Protein AF-A0A2N5KCG6-F1 (afdb_monomer_lite)

Structure (mmCIF, N/CA/C/O backbone):
data_AF-A0A2N5KCG6-F1
#
_entry.id   AF-A0A2N5KCG6-F1
#
loop_
_atom_site.group_PDB
_atom_site.id
_atom_site.type_symbol
_atom_site.label_atom_id
_atom_site.label_alt_id
_atom_site.label_comp_id
_atom_site.label_asym_id
_atom_site.label_entity_id
_atom_site.label_seq_id
_atom_site.pdbx_PDB_ins_code
_atom_site.Cartn_x
_atom_site.Cartn_y
_atom_site.Cartn_z
_atom_site.occupancy
_atom_site.B_iso_or_equiv
_atom_site.auth_seq_id
_atom_site.auth_comp_id
_atom_site.auth_asym_id
_atom_site.auth_atom_id
_atom_site.pdbx_PDB_model_num
ATOM 1 N N . GLY A 1 1 ? -54.705 37.815 44.852 1.00 36.91 1 GLY A N 1
ATOM 2 C CA . GLY A 1 1 ? -53.507 38.427 44.259 1.00 36.91 1 GLY A CA 1
ATOM 3 C C . GLY A 1 1 ? -53.757 38.646 42.786 1.00 36.91 1 GLY A C 1
ATOM 4 O O . GLY A 1 1 ? -54.287 37.737 42.171 1.00 36.91 1 GLY A O 1
ATOM 5 N N . ALA A 1 2 ? -53.381 39.836 42.308 1.00 39.66 2 ALA A N 1
ATOM 6 C CA . ALA A 1 2 ? -53.229 40.290 40.920 1.00 39.66 2 ALA A CA 1
ATOM 7 C C . ALA A 1 2 ? -54.449 40.262 39.974 1.00 39.66 2 ALA A C 1
ATOM 9 O O . ALA A 1 2 ? -55.126 39.259 39.785 1.00 39.66 2 ALA A O 1
ATOM 10 N N . THR A 1 3 ? -54.669 41.412 39.342 1.00 39.69 3 THR A N 1
ATOM 11 C CA . THR A 1 3 ? -55.687 41.708 38.333 1.00 39.69 3 THR A CA 1
ATOM 12 C C . THR A 1 3 ? -55.020 42.120 37.013 1.00 39.69 3 THR A C 1
ATOM 14 O O . THR A 1 3 ? -53.999 42.804 37.052 1.00 39.69 3 THR A O 1
ATOM 17 N N . THR A 1 4 ? -55.712 41.849 35.892 1.00 43.91 4 THR A N 1
ATOM 18 C CA . THR A 1 4 ? -55.647 42.524 34.561 1.00 43.91 4 THR A CA 1
ATOM 19 C C . THR A 1 4 ? -54.440 42.192 33.650 1.00 43.91 4 THR A C 1
ATOM 21 O O . THR A 1 4 ? -53.375 41.895 34.167 1.00 43.91 4 THR A O 1
ATOM 24 N N . ASN A 1 5 ? -54.472 42.233 32.306 1.00 40.25 5 ASN A N 1
ATOM 25 C CA . ASN A 1 5 ? -55.486 42.538 31.276 1.00 40.25 5 ASN A CA 1
ATOM 26 C C . ASN A 1 5 ? -54.921 42.203 29.868 1.00 40.25 5 ASN A C 1
ATOM 28 O O . ASN A 1 5 ? -53.707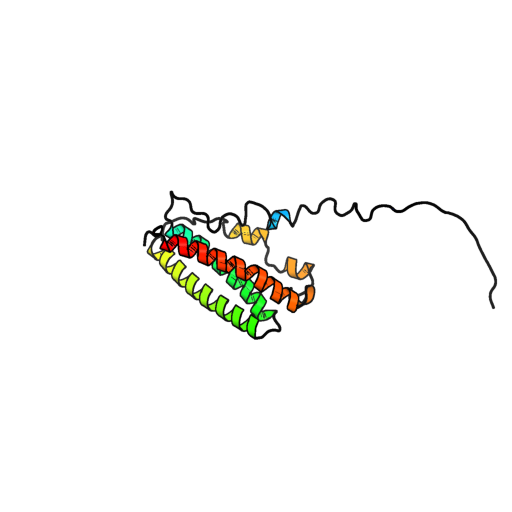 42.243 29.700 1.00 40.25 5 ASN A O 1
ATOM 32 N N . GLY A 1 6 ? -55.809 42.075 28.866 1.00 33.56 6 GLY A N 1
ATOM 33 C CA . GLY A 1 6 ? -55.552 42.332 27.426 1.00 33.56 6 GLY A CA 1
ATOM 34 C C . GLY A 1 6 ? -55.035 41.124 26.634 1.00 33.56 6 GLY A C 1
ATOM 35 O O . GLY A 1 6 ? -54.001 40.577 26.980 1.00 33.56 6 GLY A O 1
ATOM 36 N N . GLY A 1 7 ? -55.702 40.593 25.604 1.00 31.16 7 GLY A N 1
ATOM 37 C CA . GLY A 1 7 ? -56.411 41.237 24.485 1.00 31.16 7 GLY A CA 1
ATOM 38 C C . GLY A 1 7 ? -55.578 40.943 23.223 1.00 31.16 7 GLY A C 1
ATOM 39 O O . GLY A 1 7 ? -54.503 41.504 23.087 1.00 31.16 7 GLY A O 1
ATOM 40 N N . ASP A 1 8 ? -55.822 39.842 22.516 1.00 38.44 8 ASP A N 1
ATOM 41 C CA . ASP A 1 8 ? -56.775 39.640 21.407 1.00 38.44 8 ASP A CA 1
ATOM 42 C C . ASP A 1 8 ? -56.126 39.816 20.016 1.00 38.44 8 ASP A C 1
ATOM 44 O O . ASP A 1 8 ? -55.293 40.689 19.793 1.00 38.44 8 ASP A O 1
ATOM 48 N N . MET A 1 9 ? -56.613 38.971 19.107 1.00 34.75 9 MET A N 1
ATOM 49 C CA . MET A 1 9 ? -56.526 38.962 17.647 1.00 34.75 9 MET A CA 1
ATOM 50 C C . MET A 1 9 ? -55.263 38.451 16.955 1.00 34.75 9 MET A C 1
ATOM 52 O O . MET A 1 9 ? -54.169 38.989 17.072 1.00 34.75 9 MET A O 1
ATOM 56 N N . GLY A 1 10 ? -55.513 37.514 16.035 1.00 30.67 10 GLY A N 1
ATOM 57 C CA . GLY A 1 10 ? -54.857 37.581 14.732 1.00 30.67 10 GLY A CA 1
ATOM 58 C C . GLY A 1 10 ? -54.433 36.249 14.148 1.00 30.67 10 GLY A C 1
ATOM 59 O O . GLY A 1 10 ? -53.250 36.008 13.962 1.00 30.67 10 GLY A O 1
ATOM 60 N N . SER A 1 11 ? -55.408 35.404 13.822 1.00 42.75 11 SER A N 1
ATOM 61 C CA . SER A 1 11 ? -55.250 34.308 12.865 1.00 42.75 11 SER A CA 1
ATOM 62 C C . SER A 1 11 ? -54.542 34.801 11.597 1.00 42.75 11 SER A C 1
ATOM 64 O O . SER A 1 11 ? -55.025 35.761 11.006 1.00 42.75 11 SER A O 1
ATOM 66 N N . MET A 1 12 ? -53.448 34.158 11.173 1.00 34.97 12 MET A N 1
ATOM 67 C CA . MET A 1 12 ? -52.976 34.172 9.782 1.00 34.97 12 MET A CA 1
ATOM 68 C C . MET A 1 12 ? -51.832 33.170 9.577 1.00 34.97 12 MET A C 1
ATOM 70 O O . MET A 1 12 ? -50.759 33.340 10.136 1.00 34.97 12 MET A O 1
ATOM 74 N N . MET A 1 13 ? -52.099 32.191 8.702 1.00 38.97 13 MET A N 1
ATOM 75 C CA . MET A 1 13 ? -51.146 31.507 7.811 1.00 38.97 13 MET A CA 1
ATOM 76 C C . MET A 1 13 ? -50.047 30.683 8.507 1.00 38.97 13 MET A C 1
ATOM 78 O O . MET A 1 13 ? -49.189 31.195 9.201 1.00 38.97 13 MET A O 1
ATOM 82 N N . GLY A 1 14 ? -49.984 29.368 8.369 1.00 33.16 14 GLY A N 1
ATOM 83 C CA . GLY A 1 14 ? -50.208 28.579 7.167 1.00 33.16 14 GLY A CA 1
ATOM 84 C C . GLY A 1 14 ? -49.023 27.621 7.097 1.00 33.16 14 GLY A C 1
ATOM 85 O O . GLY A 1 14 ? -47.879 28.060 7.179 1.00 33.16 14 GLY A O 1
ATOM 86 N N . GLY A 1 15 ? -49.300 26.318 7.033 1.00 42.56 15 GLY A N 1
ATOM 87 C CA . GLY A 1 15 ? -48.271 25.314 6.796 1.00 42.56 15 GLY A CA 1
ATOM 88 C C . GLY A 1 15 ? -47.506 25.674 5.527 1.00 42.56 15 GLY A C 1
ATOM 89 O O . GLY A 1 15 ? -48.110 25.849 4.472 1.00 42.56 15 GLY A O 1
ATOM 90 N N . GLY A 1 16 ? -46.196 25.835 5.662 1.00 30.56 16 GLY A N 1
ATOM 91 C CA . GLY A 1 16 ? -45.307 26.222 4.582 1.00 30.56 16 GLY A CA 1
ATOM 92 C C . GLY A 1 16 ? -43.940 25.608 4.821 1.00 30.56 16 GLY A C 1
ATOM 93 O O . GLY A 1 16 ? -43.154 26.114 5.612 1.00 30.56 16 GLY A O 1
ATOM 94 N N . ASP A 1 17 ? -43.727 24.474 4.166 1.00 42.34 17 ASP A N 1
ATOM 95 C CA . ASP A 1 17 ? -42.456 24.021 3.610 1.00 42.34 17 ASP A CA 1
ATOM 96 C C . ASP A 1 17 ? -41.174 24.250 4.421 1.00 42.34 17 ASP A C 1
ATOM 98 O O . ASP A 1 17 ? -40.309 25.047 4.063 1.00 42.34 17 ASP A O 1
ATOM 102 N N . MET A 1 18 ? -40.935 23.350 5.376 1.00 38.75 18 MET A N 1
ATOM 103 C CA . MET A 1 18 ? -39.566 22.917 5.690 1.00 38.75 18 MET A CA 1
ATOM 104 C C . MET A 1 18 ? -39.039 21.891 4.657 1.00 38.75 18 MET A C 1
ATOM 106 O O . MET A 1 18 ? -38.066 21.193 4.912 1.00 38.75 18 MET A O 1
ATOM 110 N N . GLY A 1 19 ? -39.692 21.788 3.488 1.00 35.91 19 GLY A N 1
ATOM 111 C CA . GLY A 1 19 ? -39.263 21.007 2.323 1.00 35.91 19 GLY A CA 1
ATOM 112 C C . GLY A 1 19 ? -38.417 21.795 1.312 1.00 35.91 19 GLY A C 1
ATOM 113 O O . GLY A 1 19 ? -37.803 21.193 0.438 1.00 35.91 19 GLY A O 1
ATOM 114 N N . SER A 1 20 ? -38.321 23.125 1.444 1.00 36.06 20 SER A N 1
ATOM 115 C CA . SER A 1 20 ? -37.683 23.991 0.432 1.00 36.06 20 SER A CA 1
ATOM 116 C C . SER A 1 20 ? -36.247 24.438 0.748 1.00 36.06 20 SER A C 1
ATOM 118 O O . SER A 1 20 ? -35.658 25.172 -0.039 1.00 36.06 20 SER A O 1
ATOM 120 N N . MET A 1 21 ? -35.634 23.979 1.848 1.00 35.94 21 MET A N 1
ATOM 121 C CA . MET A 1 21 ? -34.203 24.225 2.134 1.00 35.94 21 MET A CA 1
ATOM 122 C C . MET A 1 21 ? -33.276 23.047 1.788 1.00 35.94 21 MET A C 1
ATOM 124 O O . MET A 1 21 ? -32.063 23.173 1.916 1.00 35.94 21 MET A O 1
ATOM 128 N N . MET A 1 22 ? -33.806 21.938 1.255 1.00 41.47 22 MET A N 1
ATOM 129 C CA . MET A 1 22 ? -33.007 20.873 0.617 1.00 41.47 22 MET A CA 1
ATOM 130 C C . MET A 1 22 ? -32.769 21.122 -0.885 1.00 41.47 22 MET A C 1
ATOM 132 O O . MET A 1 22 ? -32.461 20.210 -1.645 1.00 41.47 22 MET A O 1
ATOM 136 N N . GLY A 1 23 ? -32.900 22.369 -1.332 1.00 38.59 23 GLY A N 1
ATOM 137 C CA . GLY A 1 23 ? -32.741 22.767 -2.726 1.00 38.59 23 GLY A CA 1
ATOM 138 C C . GLY A 1 23 ? -31.371 23.348 -3.061 1.00 38.59 23 GLY A C 1
ATOM 139 O O . GLY A 1 23 ? -31.350 24.384 -3.704 1.00 38.59 23 GLY A O 1
ATOM 140 N N . ASN A 1 24 ? -30.260 22.753 -2.602 1.00 42.16 24 ASN A N 1
ATOM 141 C CA . ASN A 1 24 ? -28.960 22.788 -3.306 1.00 42.16 24 ASN A CA 1
ATOM 142 C C . ASN A 1 24 ? -27.904 21.870 -2.643 1.00 42.16 24 ASN A C 1
ATOM 144 O O . ASN A 1 24 ? -26.766 22.271 -2.406 1.00 42.16 24 ASN A O 1
ATOM 148 N N . GLY A 1 25 ? -28.261 20.625 -2.313 1.00 36.22 25 GLY A N 1
ATOM 149 C CA . GLY A 1 25 ? -27.332 19.634 -1.741 1.00 36.22 25 GLY A CA 1
ATOM 150 C C . GLY A 1 25 ? -26.300 19.064 -2.729 1.00 36.22 25 GLY A C 1
ATOM 151 O O . GLY A 1 25 ? -25.768 17.985 -2.495 1.00 36.22 25 GLY A O 1
ATOM 152 N N . GLY A 1 26 ? -26.033 19.744 -3.849 1.00 33.88 26 GLY A N 1
ATOM 153 C CA . GLY A 1 26 ? -25.204 19.229 -4.944 1.00 33.88 26 GLY A CA 1
ATOM 154 C C . GLY A 1 26 ? -23.696 19.453 -4.797 1.00 33.88 26 GLY A C 1
ATOM 155 O O . GLY A 1 26 ? -22.950 18.998 -5.656 1.00 33.88 26 GLY A O 1
ATOM 156 N N . GLY A 1 27 ? -23.229 20.153 -3.756 1.00 34.47 27 GLY A N 1
ATOM 157 C CA . GLY A 1 27 ? -21.823 20.574 -3.653 1.00 34.47 27 GLY A CA 1
ATOM 158 C C . GLY A 1 27 ? -20.862 19.527 -3.084 1.00 34.47 27 GLY A C 1
ATOM 159 O O . GLY A 1 27 ? -19.760 19.377 -3.596 1.00 34.47 27 GLY A O 1
ATOM 160 N N . MET A 1 28 ? -21.275 18.779 -2.055 1.00 39.06 28 MET A N 1
ATOM 161 C CA . MET A 1 28 ? -20.378 17.847 -1.347 1.00 39.06 28 MET A CA 1
ATOM 162 C C . MET A 1 28 ? -20.570 16.390 -1.802 1.00 39.06 28 MET A C 1
ATOM 164 O O . MET A 1 28 ? -19.599 15.666 -2.005 1.00 39.06 28 MET A O 1
ATOM 168 N N . GLY A 1 29 ? -21.820 15.973 -2.050 1.00 30.92 29 GLY A N 1
ATOM 169 C CA . GLY A 1 29 ? -22.139 14.628 -2.550 1.00 30.92 29 GLY A CA 1
ATOM 170 C C . GLY A 1 29 ? -21.636 14.369 -3.975 1.00 30.92 29 GLY A C 1
ATOM 171 O O . GLY A 1 29 ? -21.261 13.248 -4.296 1.00 30.92 29 GLY A O 1
ATOM 172 N N . SER A 1 30 ? -21.537 15.413 -4.805 1.00 33.12 30 SER A N 1
ATOM 173 C CA . SER A 1 30 ? -21.025 15.314 -6.181 1.00 33.12 30 SER A CA 1
ATOM 174 C C . SER A 1 30 ? -19.494 15.343 -6.274 1.00 33.12 30 SER A C 1
ATOM 176 O O . SER A 1 30 ? -18.958 15.018 -7.327 1.00 33.12 30 SER A O 1
ATOM 178 N N . MET A 1 31 ? -18.776 15.722 -5.205 1.00 37.56 31 MET A N 1
ATOM 179 C CA . MET A 1 31 ? -17.305 15.661 -5.168 1.00 37.56 31 MET A CA 1
ATOM 180 C C . MET A 1 31 ? -16.792 14.299 -4.688 1.00 37.56 31 MET A C 1
ATOM 182 O O . MET A 1 31 ? -15.794 13.820 -5.213 1.00 37.56 31 MET A O 1
ATOM 186 N N . MET A 1 32 ? -17.494 13.639 -3.759 1.00 40.38 32 MET A N 1
ATOM 187 C CA . MET A 1 32 ? -17.196 12.245 -3.387 1.00 40.38 32 MET A CA 1
ATOM 188 C C . MET A 1 32 ? -17.891 11.203 -4.281 1.00 40.38 32 MET A C 1
ATOM 190 O O . MET A 1 32 ? -17.450 10.061 -4.332 1.00 40.38 32 MET A O 1
ATOM 194 N N . GLY A 1 33 ? -18.951 11.585 -5.001 1.00 31.19 33 GLY A N 1
ATOM 195 C CA . GLY A 1 33 ? -19.685 10.732 -5.947 1.00 31.19 33 GLY A CA 1
ATOM 196 C C . GLY A 1 33 ? -19.512 11.115 -7.420 1.00 31.19 33 GLY A C 1
ATOM 197 O O . GLY A 1 33 ? -20.280 10.653 -8.259 1.00 31.19 33 GLY A O 1
ATOM 198 N N . GLY A 1 34 ? -18.555 11.988 -7.743 1.00 30.28 34 GLY A N 1
ATOM 199 C CA . GLY A 1 34 ? -18.282 12.398 -9.118 1.00 30.28 34 GLY A CA 1
ATOM 200 C C . GLY A 1 34 ? -17.574 11.292 -9.897 1.00 30.28 34 GLY A C 1
ATOM 201 O O . GLY A 1 34 ? -16.549 10.777 -9.447 1.00 30.28 34 GLY A O 1
ATOM 202 N N . GLU A 1 35 ? -18.108 10.973 -11.076 1.00 37.34 35 GLU A N 1
ATOM 203 C CA . GLU A 1 35 ? -17.578 10.079 -12.121 1.00 37.34 35 GLU A CA 1
ATOM 204 C C . GLU A 1 35 ? -16.192 10.516 -12.669 1.00 37.34 35 GLU A C 1
ATOM 206 O O . GLU A 1 35 ? -15.990 10.672 -13.868 1.00 37.34 35 GLU A O 1
ATOM 211 N N . GLY A 1 36 ? -15.215 10.788 -11.804 1.00 36.47 36 GLY A N 1
ATOM 212 C CA . GLY A 1 36 ? -13.893 11.254 -12.230 1.00 36.47 36 GLY A CA 1
ATOM 213 C C . GLY A 1 36 ? -12.759 11.062 -11.226 1.00 36.47 36 GLY A C 1
ATOM 214 O O . GLY A 1 36 ? -11.612 10.982 -11.647 1.00 36.47 36 GLY A O 1
ATOM 215 N N . GLY A 1 37 ? -13.043 10.946 -9.922 1.00 38.53 37 GLY A N 1
ATOM 216 C CA . GLY A 1 37 ? -12.004 10.750 -8.895 1.00 38.53 37 GLY A CA 1
ATOM 217 C C . GLY A 1 37 ? -11.778 9.286 -8.508 1.00 38.53 37 GLY A C 1
ATOM 218 O O . GLY A 1 37 ? -10.648 8.819 -8.459 1.00 38.53 37 GLY A O 1
ATOM 219 N N . GLY A 1 38 ? -12.863 8.537 -8.283 1.00 38.56 38 GLY A N 1
ATOM 220 C CA . GLY A 1 38 ? -12.819 7.109 -7.930 1.00 38.56 38 GLY A CA 1
ATOM 221 C C . GLY A 1 38 ? -12.842 6.152 -9.128 1.00 38.56 38 GLY A C 1
ATOM 222 O O . GLY A 1 38 ? -12.835 4.942 -8.939 1.00 38.56 38 GLY A O 1
ATOM 223 N N . GLN A 1 39 ? -12.894 6.679 -10.355 1.00 42.53 39 GLN A N 1
ATOM 224 C CA . GLN A 1 39 ? -13.057 5.901 -11.592 1.00 42.53 39 GLN A CA 1
ATOM 225 C C . GLN A 1 39 ? -11.743 5.543 -12.306 1.00 42.53 39 GLN A C 1
ATOM 227 O O . GLN A 1 39 ? -11.793 4.991 -13.401 1.00 42.53 39 GLN A O 1
ATOM 232 N N . MET A 1 40 ? -10.574 5.822 -11.713 1.00 55.59 40 MET A N 1
ATOM 233 C CA . MET A 1 40 ? -9.283 5.518 -12.353 1.00 55.59 40 MET A CA 1
ATOM 234 C C . MET A 1 40 ? -8.524 4.315 -11.772 1.00 55.59 40 MET A C 1
ATOM 236 O O . MET A 1 40 ? -7.731 3.727 -12.503 1.00 55.59 40 MET A O 1
ATOM 240 N N . MET A 1 41 ? -8.766 3.896 -10.522 1.00 68.38 41 MET A N 1
ATOM 241 C CA . MET A 1 41 ? -8.138 2.671 -10.000 1.00 68.38 41 MET A CA 1
ATOM 242 C C . MET A 1 41 ? -8.791 1.422 -10.591 1.00 68.38 41 MET A C 1
ATOM 244 O O . MET A 1 41 ? -10.014 1.316 -10.669 1.00 68.38 41 MET A O 1
ATOM 248 N N . GLY A 1 42 ? -7.961 0.479 -11.030 1.00 74.25 42 GLY A N 1
ATOM 249 C CA . GLY A 1 42 ? -8.403 -0.719 -11.738 1.00 74.25 42 GLY A CA 1
ATOM 250 C C . GLY A 1 42 ? -8.725 -0.484 -13.217 1.00 74.25 42 GLY A C 1
ATOM 251 O O . GLY A 1 42 ? -9.197 -1.407 -13.884 1.00 74.25 42 GLY A O 1
ATOM 252 N N . SER A 1 43 ? -8.462 0.709 -13.757 1.00 84.31 43 SER A N 1
ATOM 253 C CA . SER A 1 43 ? -8.453 0.971 -15.199 1.00 84.31 43 SER A CA 1
ATOM 254 C C . SER A 1 43 ? -7.008 1.039 -15.685 1.00 84.31 43 SER A C 1
ATOM 256 O O . SER A 1 43 ? -6.198 1.758 -15.105 1.00 84.31 43 SER A O 1
ATOM 258 N N . PHE A 1 44 ? -6.687 0.306 -16.749 1.00 86.38 44 PHE A N 1
ATOM 259 C CA . PHE A 1 44 ? -5.332 0.210 -17.293 1.00 86.38 44 PHE A CA 1
ATOM 260 C C . PHE A 1 44 ? -5.352 0.601 -18.770 1.00 86.38 44 PHE A C 1
ATOM 262 O O . PHE A 1 44 ? -6.211 0.143 -19.522 1.00 86.38 44 PHE A O 1
ATOM 269 N N . ASP A 1 45 ? -4.430 1.471 -19.175 1.00 87.44 45 ASP A N 1
ATOM 270 C CA . ASP A 1 45 ? -4.192 1.809 -20.577 1.00 87.44 45 ASP A CA 1
ATOM 271 C C . ASP A 1 45 ? -3.387 0.680 -21.223 1.00 87.44 45 ASP A C 1
ATOM 273 O O . ASP A 1 45 ? -2.240 0.446 -20.844 1.00 87.44 45 ASP A O 1
ATOM 277 N N . GLU A 1 46 ? -3.984 0.001 -22.205 1.00 85.56 46 GLU A N 1
ATOM 278 C CA . GLU A 1 46 ? -3.361 -1.103 -22.951 1.00 85.56 46 GLU A CA 1
ATOM 279 C C . GLU A 1 46 ? -2.093 -0.676 -23.716 1.00 85.56 46 GLU A C 1
ATOM 281 O O . GLU A 1 46 ? -1.312 -1.523 -24.141 1.00 85.56 46 GLU A O 1
ATOM 286 N N . ASN A 1 47 ? -1.870 0.631 -23.906 1.00 87.19 47 ASN A N 1
ATOM 287 C CA . ASN A 1 47 ? -0.691 1.165 -24.595 1.00 87.19 47 ASN A CA 1
ATOM 288 C C . ASN A 1 47 ? 0.462 1.526 -23.646 1.00 87.19 47 ASN A C 1
ATOM 290 O O . ASN A 1 47 ? 1.477 2.063 -24.098 1.00 87.19 47 ASN A O 1
ATOM 294 N N . LYS A 1 48 ? 0.313 1.285 -22.341 1.00 87.88 48 LYS A N 1
ATOM 295 C CA . LYS A 1 48 ? 1.344 1.527 -21.326 1.00 87.88 48 LYS A CA 1
ATOM 296 C C . LYS A 1 48 ? 1.686 0.221 -20.609 1.00 87.88 48 LYS A C 1
ATOM 298 O O . LYS A 1 48 ? 0.806 -0.630 -20.507 1.00 87.88 48 LYS A O 1
ATOM 303 N N . PRO A 1 49 ? 2.908 0.085 -20.059 1.00 92.12 49 PRO A N 1
ATOM 304 C CA . PRO A 1 49 ? 3.261 -1.095 -19.280 1.00 92.12 49 PRO A CA 1
ATOM 305 C C . PRO A 1 49 ? 2.263 -1.301 -18.139 1.00 92.12 49 PRO A C 1
ATOM 307 O O . PRO A 1 49 ? 1.935 -0.352 -17.411 1.00 92.12 49 PRO A O 1
ATOM 310 N N . PHE A 1 50 ? 1.741 -2.512 -18.018 1.00 92.50 50 PHE A N 1
ATOM 311 C CA . PHE A 1 50 ? 0.776 -2.866 -16.993 1.00 92.50 50 PHE A CA 1
ATOM 312 C C . PHE A 1 50 ? 1.420 -2.801 -15.611 1.00 92.50 50 PHE A C 1
ATOM 314 O O . PHE A 1 50 ? 0.841 -2.179 -14.722 1.00 92.50 50 PHE A O 1
ATOM 321 N N . ASP A 1 51 ? 2.624 -3.354 -15.435 1.00 94.38 51 ASP A N 1
ATOM 322 C CA . ASP A 1 51 ? 3.294 -3.395 -14.128 1.00 94.38 51 ASP A CA 1
ATOM 323 C C . ASP A 1 51 ? 3.518 -1.999 -13.559 1.00 94.38 51 ASP A C 1
ATOM 325 O O . ASP A 1 51 ? 3.274 -1.748 -12.381 1.00 94.38 51 ASP A O 1
ATOM 329 N N . LEU A 1 52 ? 3.919 -1.061 -14.417 1.00 93.94 52 LEU A N 1
ATOM 330 C CA . LEU A 1 52 ? 4.099 0.336 -14.048 1.00 93.94 52 LEU A CA 1
ATOM 331 C C . LEU A 1 52 ? 2.791 0.947 -13.516 1.00 93.94 52 LEU A C 1
ATOM 333 O O . LEU A 1 52 ? 2.778 1.601 -12.472 1.00 93.94 52 LEU A O 1
ATOM 337 N N . GLN A 1 53 ? 1.684 0.710 -14.223 1.00 92.81 53 GLN A N 1
ATOM 338 C CA . GLN A 1 53 ? 0.364 1.188 -13.815 1.00 92.81 53 GLN A CA 1
ATOM 339 C C . GLN A 1 53 ? -0.123 0.504 -12.540 1.00 92.81 53 GLN A C 1
ATOM 341 O O . GLN A 1 53 ? -0.655 1.167 -11.652 1.00 92.81 53 GLN A O 1
ATOM 346 N N . PHE A 1 54 ? 0.075 -0.807 -12.426 1.00 94.38 54 PHE A N 1
ATOM 347 C CA . PHE A 1 54 ? -0.292 -1.585 -11.253 1.00 94.38 54 PHE A CA 1
ATOM 348 C C . PHE A 1 54 ? 0.455 -1.100 -10.012 1.00 94.38 54 PHE A C 1
ATOM 350 O O . PHE A 1 54 ? -0.181 -0.838 -8.996 1.00 94.38 54 PHE A O 1
ATOM 357 N N . ILE A 1 55 ? 1.774 -0.918 -10.106 1.00 95.50 55 ILE A N 1
ATOM 358 C CA . ILE A 1 55 ? 2.617 -0.419 -9.017 1.00 95.50 55 ILE A CA 1
ATOM 359 C C . ILE A 1 55 ? 2.143 0.962 -8.555 1.00 95.50 55 ILE A C 1
ATOM 361 O O . ILE A 1 55 ? 1.917 1.162 -7.360 1.00 95.50 55 ILE A O 1
ATOM 365 N N . ASP A 1 56 ? 1.942 1.901 -9.483 1.00 93.38 56 ASP A N 1
ATOM 366 C CA . ASP A 1 56 ? 1.524 3.263 -9.140 1.00 93.38 56 ASP A CA 1
ATOM 367 C C . ASP A 1 56 ? 0.113 3.282 -8.515 1.00 93.38 56 ASP A C 1
ATOM 369 O O . ASP A 1 56 ? -0.105 3.937 -7.492 1.00 93.38 56 ASP A O 1
ATOM 373 N N . GLN A 1 57 ? -0.847 2.545 -9.091 1.00 92.75 57 GLN A N 1
ATOM 374 C CA . GLN A 1 57 ? -2.223 2.489 -8.580 1.00 92.75 57 GLN A CA 1
ATOM 375 C C . GLN A 1 57 ? -2.314 1.758 -7.242 1.00 92.75 57 GLN A C 1
ATOM 377 O O . GLN A 1 57 ? -2.972 2.244 -6.324 1.00 92.75 57 GLN A O 1
ATOM 382 N N . MET A 1 58 ? -1.667 0.598 -7.112 1.00 95.62 58 MET A N 1
ATOM 383 C CA . MET A 1 58 ? -1.738 -0.214 -5.901 1.00 95.62 58 MET A CA 1
ATOM 384 C C . MET A 1 58 ? -1.006 0.457 -4.735 1.00 95.62 58 MET A C 1
ATOM 386 O O . MET A 1 58 ? -1.472 0.365 -3.601 1.00 95.62 58 MET A O 1
ATOM 390 N N . THR A 1 59 ? 0.066 1.215 -5.002 1.00 95.31 59 THR A N 1
ATOM 391 C CA . THR A 1 59 ? 0.724 2.054 -3.985 1.00 95.31 59 THR A CA 1
ATOM 392 C C . THR A 1 59 ? -0.257 3.072 -3.403 1.00 95.31 59 THR A C 1
ATOM 394 O O . THR A 1 59 ? -0.494 3.066 -2.196 1.00 95.31 59 THR A O 1
ATOM 397 N N . MET A 1 60 ? -0.913 3.871 -4.250 1.00 91.62 60 MET A N 1
ATOM 398 C CA . MET A 1 60 ? -1.915 4.846 -3.799 1.00 91.62 60 MET A CA 1
ATOM 399 C C . MET A 1 60 ? -3.117 4.164 -3.116 1.00 91.62 60 MET A C 1
ATOM 401 O O . MET A 1 60 ? -3.657 4.663 -2.127 1.00 91.62 60 MET A O 1
ATOM 405 N N . HIS A 1 61 ? -3.532 2.992 -3.605 1.00 93.75 61 HIS A N 1
ATOM 406 C CA . HIS A 1 61 ? -4.612 2.207 -3.006 1.00 93.75 61 HIS A CA 1
ATOM 407 C C . HIS A 1 61 ? -4.259 1.758 -1.576 1.00 93.75 61 HIS A C 1
ATOM 409 O O . HIS A 1 61 ? -5.090 1.855 -0.667 1.00 93.75 61 HIS A O 1
ATOM 415 N N . HIS A 1 62 ? -3.023 1.298 -1.357 1.00 96.75 62 HIS A N 1
ATOM 416 C CA . HIS A 1 62 ? -2.503 0.908 -0.045 1.00 96.75 62 HIS A CA 1
ATOM 417 C C . HIS A 1 62 ? -2.354 2.101 0.909 1.00 96.75 62 HIS A C 1
ATOM 419 O O . HIS A 1 62 ? -2.704 1.974 2.082 1.00 96.75 62 HIS A O 1
ATOM 425 N N . GLU A 1 63 ? -1.912 3.267 0.425 1.00 92.69 63 GLU A N 1
ATOM 426 C CA . GLU A 1 63 ? -1.829 4.498 1.230 1.00 92.69 63 GLU A CA 1
ATOM 427 C C . GLU A 1 63 ? -3.197 4.893 1.808 1.00 92.69 63 GLU A C 1
ATOM 429 O O . GLU A 1 63 ? -3.305 5.212 2.996 1.00 92.69 63 GLU A O 1
ATOM 434 N N . GLY A 1 64 ? -4.267 4.772 1.013 1.00 87.94 64 GLY A N 1
ATOM 435 C CA . GLY A 1 64 ? -5.637 4.982 1.489 1.00 87.94 64 GLY A CA 1
ATOM 436 C C . GLY A 1 64 ? -6.052 4.008 2.602 1.00 87.94 64 GLY A C 1
ATOM 437 O O . GLY A 1 64 ? -6.661 4.420 3.594 1.00 87.94 64 GLY A O 1
ATOM 438 N N . ALA A 1 65 ? -5.685 2.724 2.488 1.00 91.94 65 ALA A N 1
ATOM 439 C CA . ALA A 1 65 ? -5.957 1.733 3.535 1.00 91.94 65 ALA A CA 1
ATOM 440 C C . ALA A 1 65 ? -5.173 2.001 4.825 1.00 91.94 65 ALA A C 1
ATOM 442 O O . ALA A 1 65 ? -5.722 1.822 5.915 1.00 91.94 65 ALA A O 1
ATOM 443 N N . ILE A 1 66 ? -3.915 2.437 4.718 1.00 94.25 66 ILE A N 1
ATOM 444 C CA . ILE A 1 66 ? -3.072 2.799 5.865 1.00 94.25 66 ILE A CA 1
ATOM 445 C C . ILE A 1 66 ? -3.687 3.975 6.621 1.00 94.25 66 ILE A C 1
ATOM 447 O O . ILE A 1 66 ? -3.902 3.861 7.825 1.00 94.25 66 ILE A O 1
ATOM 451 N N . MET A 1 67 ? -4.063 5.047 5.917 1.00 88.88 67 MET A N 1
ATOM 452 C CA . MET A 1 67 ? -4.687 6.225 6.530 1.00 88.88 67 MET A CA 1
ATOM 453 C C . MET A 1 67 ? -5.980 5.863 7.276 1.00 88.88 67 MET A C 1
ATOM 455 O O . MET A 1 67 ? -6.185 6.262 8.421 1.00 88.88 67 MET A O 1
ATOM 459 N N . SER A 1 68 ? -6.850 5.055 6.661 1.00 87.19 68 SER A N 1
ATOM 460 C CA . SER A 1 68 ? -8.078 4.595 7.320 1.00 87.19 68 SER A CA 1
ATOM 461 C C . SER A 1 68 ? -7.791 3.683 8.523 1.00 87.19 68 SER A C 1
ATOM 463 O O . SER A 1 68 ? -8.484 3.767 9.539 1.00 87.19 68 SER A O 1
ATOM 465 N N . SER A 1 69 ? -6.748 2.852 8.442 1.00 94.38 69 SER A N 1
ATOM 466 C CA . SER A 1 69 ? -6.327 1.978 9.541 1.00 94.38 69 SER A CA 1
ATOM 467 C C . SER A 1 69 ? -5.768 2.770 10.724 1.00 94.38 69 SER A C 1
ATOM 469 O O . SER A 1 69 ? -6.082 2.447 11.863 1.00 94.38 69 SER A O 1
ATOM 471 N N . GLU A 1 70 ? -5.010 3.843 10.490 1.00 90.00 70 GLU A N 1
ATOM 472 C CA . GLU A 1 70 ? -4.491 4.716 11.555 1.00 90.00 70 GLU A CA 1
ATOM 473 C C . GLU A 1 70 ? -5.608 5.343 12.392 1.00 90.00 70 GLU A C 1
ATOM 475 O O . GLU A 1 70 ? -5.525 5.355 13.623 1.00 90.00 70 GLU A O 1
ATOM 480 N N . HIS A 1 71 ? -6.687 5.788 11.743 1.00 87.44 71 HIS A N 1
ATOM 481 C CA . HIS A 1 71 ? -7.881 6.258 12.445 1.00 87.44 71 HIS A CA 1
ATOM 482 C C . HIS A 1 71 ? -8.523 5.143 13.275 1.00 87.44 71 HIS A C 1
ATOM 484 O O . HIS A 1 71 ? -8.782 5.334 14.458 1.00 87.44 71 HIS A O 1
ATOM 490 N N . MET A 1 72 ? -8.703 3.953 12.697 1.00 90.81 72 MET A N 1
ATOM 491 C CA . MET A 1 72 ? -9.306 2.805 13.384 1.00 90.81 72 MET A CA 1
ATOM 492 C C . MET A 1 72 ? -8.500 2.346 14.617 1.00 90.81 72 MET A C 1
ATOM 494 O O . MET A 1 72 ? -9.077 1.991 15.645 1.00 90.81 72 MET A O 1
ATOM 498 N N . ILE A 1 73 ? -7.165 2.404 14.560 1.00 93.06 73 ILE A N 1
ATOM 499 C CA . ILE A 1 73 ? -6.280 2.057 15.687 1.00 93.06 73 ILE A CA 1
ATOM 500 C C . ILE A 1 73 ? -6.486 2.998 16.882 1.00 93.06 73 ILE A C 1
ATOM 502 O O . ILE A 1 73 ? -6.409 2.542 18.030 1.00 93.06 73 ILE A O 1
ATOM 506 N N . GLY A 1 74 ? -6.709 4.289 16.614 1.00 86.62 74 GLY A N 1
ATOM 507 C CA . GLY A 1 74 ? -6.903 5.323 17.632 1.00 86.62 74 GLY A CA 1
ATOM 508 C C . GLY A 1 74 ? -8.341 5.446 18.139 1.00 86.62 74 GLY A C 1
ATOM 509 O O . GLY A 1 74 ? -8.533 5.681 19.330 1.00 86.62 74 GLY A O 1
ATOM 510 N N . ASP A 1 75 ? -9.321 5.254 17.255 1.00 85.12 75 ASP A N 1
ATOM 511 C CA . ASP A 1 75 ? -10.721 5.628 17.486 1.00 85.12 75 ASP A CA 1
ATOM 512 C C . ASP A 1 75 ? -11.633 4.434 17.834 1.00 85.12 75 ASP A C 1
ATOM 514 O O . ASP A 1 75 ? -12.793 4.631 18.183 1.00 85.12 75 ASP A O 1
ATOM 518 N N . SER A 1 76 ? -11.181 3.181 17.727 1.00 88.69 76 SER A N 1
ATOM 519 C CA . SER A 1 76 ? -12.045 2.037 18.056 1.00 88.69 76 SER A CA 1
ATOM 520 C C . SER A 1 76 ? -11.948 1.620 19.516 1.00 88.69 76 SER A C 1
ATOM 522 O O . SER A 1 76 ? -10.864 1.475 20.082 1.00 88.69 76 SER A O 1
ATOM 524 N N . GLU A 1 77 ? -13.095 1.324 20.124 1.00 90.62 77 GLU A N 1
ATOM 525 C CA . GLU A 1 77 ? -13.157 0.679 21.441 1.00 90.62 77 GLU A CA 1
ATOM 526 C C . GLU A 1 77 ? -13.022 -0.849 21.350 1.00 90.62 77 GLU A C 1
ATOM 528 O O . GLU A 1 77 ? -12.796 -1.513 22.366 1.00 90.62 77 GLU A O 1
ATOM 533 N N . ARG A 1 78 ? -13.125 -1.427 20.143 1.00 94.69 78 ARG A N 1
ATOM 534 C CA . ARG A 1 78 ? -13.079 -2.875 19.925 1.00 94.69 78 ARG A CA 1
ATOM 535 C C . ARG A 1 78 ? -11.644 -3.344 19.681 1.00 94.69 78 ARG A C 1
ATOM 537 O O . ARG A 1 78 ? -11.071 -3.043 18.629 1.00 94.69 78 ARG A O 1
ATOM 544 N N . PRO A 1 79 ? -11.036 -4.117 20.601 1.00 95.69 79 PRO A N 1
ATOM 545 C CA . PRO A 1 79 ? -9.651 -4.556 20.444 1.00 95.69 79 PRO A CA 1
ATOM 546 C C . PRO A 1 79 ? -9.437 -5.408 19.186 1.00 95.69 79 PRO A C 1
ATOM 548 O O . PRO A 1 79 ? -8.363 -5.351 18.595 1.00 95.69 79 PRO A O 1
ATOM 551 N N . GLU A 1 80 ? -10.446 -6.155 18.740 1.00 96.69 80 GLU A N 1
ATOM 552 C CA . GLU A 1 80 ? -10.384 -6.964 17.523 1.00 96.69 80 GLU A CA 1
ATOM 553 C C . GLU A 1 80 ? -10.256 -6.102 16.257 1.00 96.69 80 GLU A C 1
ATOM 555 O O . GLU A 1 80 ? -9.503 -6.454 15.350 1.00 96.69 80 GLU A O 1
ATOM 560 N N . LEU A 1 81 ? -10.948 -4.957 16.195 1.00 95.94 81 LEU A N 1
ATOM 561 C CA . LEU A 1 81 ? -10.871 -4.052 15.042 1.00 95.94 81 LEU A CA 1
ATOM 562 C C . LEU A 1 81 ? -9.570 -3.255 15.025 1.00 95.94 81 LEU A C 1
ATOM 564 O O . LEU A 1 81 ? -8.990 -3.063 13.958 1.00 95.94 81 LEU A O 1
ATOM 568 N N . ARG A 1 82 ? -9.046 -2.888 16.199 1.00 96.00 82 ARG A N 1
ATOM 569 C CA . ARG A 1 82 ? -7.701 -2.305 16.310 1.00 96.00 82 ARG A CA 1
ATOM 570 C C . ARG A 1 82 ? -6.631 -3.277 15.819 1.00 96.00 82 ARG A C 1
ATOM 572 O O . ARG A 1 82 ? -5.799 -2.897 15.007 1.00 96.00 82 ARG A O 1
ATOM 579 N N . GLN A 1 83 ? -6.694 -4.544 16.236 1.00 98.06 83 GLN A N 1
ATOM 580 C CA . GLN A 1 83 ? -5.760 -5.581 15.772 1.00 98.06 83 GLN A CA 1
ATOM 581 C C . GLN A 1 83 ? -5.857 -5.825 14.261 1.00 98.06 83 GLN A C 1
ATOM 583 O O . GLN A 1 83 ? -4.836 -6.018 13.594 1.00 98.06 83 GLN A O 1
ATOM 588 N N . LEU A 1 84 ? -7.073 -5.807 13.705 1.00 97.88 84 LEU A N 1
ATOM 589 C CA . LEU A 1 84 ? -7.281 -5.883 12.261 1.00 97.88 84 LEU A CA 1
ATOM 590 C C . LEU A 1 84 ? -6.620 -4.696 11.545 1.00 97.88 84 LEU A C 1
ATOM 592 O O . LEU A 1 84 ? -5.876 -4.904 10.589 1.00 97.88 84 LEU A O 1
ATOM 596 N N . ALA A 1 85 ? -6.840 -3.472 12.026 1.00 97.50 85 ALA A N 1
ATOM 597 C CA . ALA A 1 85 ? -6.262 -2.263 11.447 1.00 97.50 85 ALA A CA 1
ATOM 598 C C . ALA A 1 85 ? -4.727 -2.225 11.552 1.00 97.50 85 ALA A C 1
ATOM 600 O O . ALA A 1 85 ? -4.064 -1.911 10.568 1.00 97.50 85 ALA A O 1
ATOM 601 N N . GLU A 1 86 ? -4.141 -2.627 12.685 1.00 98.44 86 GLU A N 1
ATOM 602 C CA . GLU A 1 86 ? -2.682 -2.781 12.836 1.00 98.44 86 GLU A CA 1
ATOM 603 C C . GLU A 1 86 ? -2.114 -3.794 11.830 1.00 98.44 86 GLU A C 1
ATOM 605 O O . GLU A 1 86 ? -1.057 -3.571 11.234 1.00 98.44 86 GLU A O 1
ATOM 610 N N . SER A 1 87 ? -2.830 -4.901 11.608 1.00 98.62 87 SER A N 1
ATOM 611 C CA . SER A 1 87 ? -2.423 -5.932 10.649 1.00 98.62 87 SER A CA 1
ATOM 612 C C . SER A 1 87 ? -2.447 -5.408 9.212 1.00 98.62 87 SER A C 1
ATOM 614 O O . SER A 1 87 ? -1.475 -5.616 8.486 1.00 98.62 87 SER A O 1
ATOM 616 N N . ILE A 1 88 ? -3.511 -4.689 8.829 1.00 98.19 88 ILE A N 1
ATOM 617 C CA . ILE A 1 88 ? -3.634 -4.038 7.516 1.00 98.19 88 ILE A CA 1
ATOM 618 C C . ILE A 1 88 ? -2.527 -2.995 7.345 1.00 98.19 88 ILE A C 1
ATOM 620 O O . ILE A 1 88 ? -1.788 -3.049 6.367 1.00 98.19 88 ILE A O 1
ATOM 624 N N . GLN A 1 89 ? -2.355 -2.081 8.306 1.00 97.81 89 GLN A N 1
ATOM 625 C CA . GLN A 1 89 ? -1.322 -1.044 8.245 1.00 97.81 89 GLN A CA 1
ATOM 626 C C . GLN A 1 89 ? 0.059 -1.663 8.008 1.00 97.81 89 GLN A C 1
ATOM 628 O O . GLN A 1 89 ? 0.794 -1.226 7.119 1.00 97.81 89 GLN A O 1
ATOM 633 N N . LYS A 1 90 ? 0.399 -2.710 8.768 1.00 98.50 90 LYS A N 1
ATOM 634 C CA . LYS A 1 90 ? 1.683 -3.396 8.647 1.00 98.50 90 LYS A CA 1
ATOM 635 C C . LYS A 1 90 ? 1.864 -4.039 7.271 1.00 98.50 90 LYS A C 1
ATOM 637 O O . LYS A 1 90 ? 2.877 -3.775 6.625 1.00 98.50 90 LYS A O 1
ATOM 642 N N . SER A 1 91 ? 0.919 -4.868 6.825 1.00 98.50 91 SER A N 1
ATOM 643 C CA . SER A 1 91 ? 1.072 -5.611 5.568 1.00 98.50 91 SER A CA 1
ATOM 644 C C . SER A 1 91 ? 1.103 -4.680 4.357 1.00 98.50 91 SER A C 1
ATOM 646 O O . SER A 1 91 ? 1.978 -4.816 3.506 1.00 98.50 91 SER A O 1
ATOM 648 N N . GLN A 1 92 ? 0.208 -3.689 4.319 1.00 98.00 92 GLN A N 1
ATOM 649 C CA . GLN A 1 92 ? 0.127 -2.721 3.224 1.00 98.00 92 GLN A CA 1
ATOM 650 C C . GLN A 1 92 ? 1.396 -1.849 3.165 1.00 98.00 92 GLN A C 1
ATOM 652 O O . GLN A 1 92 ? 1.917 -1.577 2.086 1.00 98.00 92 GLN A O 1
ATOM 657 N N . SER A 1 93 ? 1.975 -1.485 4.319 1.00 98.06 93 SER A N 1
ATOM 658 C CA . SER A 1 93 ? 3.252 -0.751 4.376 1.00 98.06 93 SER A CA 1
ATOM 659 C C . SER A 1 93 ? 4.436 -1.572 3.859 1.00 98.06 93 SER A C 1
ATOM 661 O O . SER A 1 93 ? 5.349 -1.031 3.235 1.00 98.06 93 SER A O 1
ATOM 663 N N . GLU A 1 94 ? 4.465 -2.875 4.146 1.00 98.62 94 GLU A N 1
ATOM 664 C CA . GLU A 1 94 ? 5.493 -3.782 3.624 1.00 98.62 94 GLU A CA 1
ATOM 665 C C . GLU A 1 94 ? 5.366 -3.940 2.100 1.00 98.62 94 GLU A C 1
ATOM 667 O O . GLU A 1 94 ? 6.378 -3.903 1.400 1.00 98.62 94 GLU A O 1
ATOM 672 N N . GLN A 1 95 ? 4.139 -4.029 1.580 1.00 98.25 95 GLN A N 1
ATOM 673 C CA . GLN A 1 95 ? 3.859 -4.122 0.144 1.00 98.25 95 GLN A CA 1
ATOM 674 C C . GLN A 1 95 ? 4.202 -2.832 -0.610 1.00 98.25 95 GLN A C 1
ATOM 676 O O . GLN A 1 95 ? 4.821 -2.911 -1.668 1.00 98.25 95 GLN A O 1
ATOM 681 N N . ILE A 1 96 ? 3.911 -1.649 -0.051 1.00 98.12 96 ILE A N 1
ATOM 682 C CA . ILE A 1 96 ? 4.355 -0.366 -0.628 1.00 98.12 96 ILE A CA 1
ATOM 683 C C . ILE A 1 96 ? 5.874 -0.352 -0.811 1.00 98.12 96 ILE A C 1
ATOM 685 O O . ILE A 1 96 ? 6.354 -0.007 -1.885 1.00 98.12 96 ILE A O 1
ATOM 689 N N . LYS A 1 97 ? 6.646 -0.776 0.199 1.00 98.25 97 LYS A N 1
ATOM 690 C CA . LYS A 1 97 ? 8.116 -0.805 0.098 1.00 98.25 97 LYS A CA 1
ATOM 691 C C . LYS A 1 97 ? 8.606 -1.729 -1.015 1.00 98.25 97 LYS A C 1
ATOM 693 O O . LYS A 1 97 ? 9.572 -1.401 -1.695 1.00 98.25 97 LYS A O 1
ATOM 698 N N . GLN A 1 98 ? 7.958 -2.880 -1.196 1.00 98.38 98 GLN A N 1
ATOM 699 C CA . GLN A 1 98 ? 8.287 -3.804 -2.285 1.00 98.38 98 GLN A CA 1
ATOM 700 C C . GLN A 1 98 ? 7.983 -3.176 -3.646 1.00 98.38 98 GLN A C 1
ATOM 702 O O . GLN A 1 98 ? 8.850 -3.151 -4.513 1.00 98.38 98 GLN A O 1
ATOM 707 N N . MET A 1 99 ? 6.788 -2.605 -3.804 1.00 97.50 99 MET A N 1
ATOM 708 C CA . MET A 1 99 ? 6.364 -1.945 -5.037 1.00 97.50 99 MET A CA 1
ATOM 709 C C . MET A 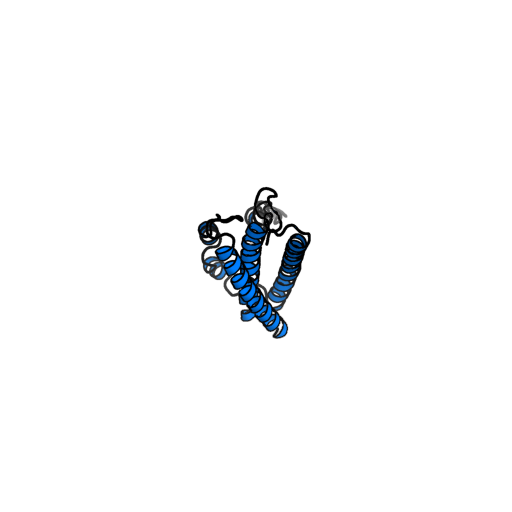1 99 ? 7.236 -0.735 -5.383 1.00 97.50 99 MET A C 1
ATOM 711 O O . MET A 1 99 ? 7.583 -0.564 -6.544 1.00 97.50 99 MET A O 1
ATOM 715 N N . GLN A 1 100 ? 7.659 0.058 -4.395 1.00 96.12 100 GLN A N 1
ATOM 716 C CA . GLN A 1 100 ? 8.632 1.139 -4.585 1.00 96.12 100 GLN A CA 1
ATOM 717 C C . GLN A 1 100 ? 9.985 0.602 -5.063 1.00 96.12 100 GLN A C 1
ATOM 719 O O . GLN A 1 100 ? 10.556 1.149 -6.001 1.00 96.12 100 GLN A O 1
ATOM 724 N N . GLY A 1 101 ? 10.460 -0.511 -4.493 1.00 97.75 101 GLY A N 1
ATOM 725 C CA . GLY A 1 101 ? 11.668 -1.186 -4.972 1.00 97.75 101 GLY A CA 1
ATOM 726 C C . GLY A 1 101 ? 11.552 -1.626 -6.434 1.00 97.75 101 GLY A C 1
ATOM 727 O O . GLY A 1 101 ? 12.436 -1.334 -7.234 1.00 97.75 101 GLY A O 1
ATOM 728 N N . PHE A 1 102 ? 10.433 -2.248 -6.812 1.00 97.19 102 PHE A N 1
ATOM 729 C CA . PHE A 1 102 ? 10.163 -2.628 -8.204 1.00 97.19 102 PHE A CA 1
ATOM 730 C C . PHE A 1 102 ? 10.050 -1.409 -9.127 1.00 97.19 102 PHE A C 1
ATOM 732 O O . PHE A 1 102 ? 10.563 -1.421 -10.244 1.00 97.19 102 PHE A O 1
ATOM 739 N N . ARG A 1 103 ? 9.426 -0.325 -8.651 1.00 96.19 103 ARG A N 1
ATOM 740 C CA . ARG A 1 103 ? 9.282 0.931 -9.395 1.00 96.19 103 ARG A CA 1
ATOM 741 C C . ARG A 1 103 ? 10.632 1.543 -9.746 1.00 96.19 103 ARG A C 1
ATOM 743 O O . ARG A 1 103 ? 10.809 2.012 -10.869 1.00 96.19 103 ARG A O 1
ATOM 750 N N . GLU A 1 104 ? 11.549 1.550 -8.783 1.00 95.44 104 GLU A N 1
ATOM 751 C CA . GLU A 1 104 ? 12.915 2.045 -8.944 1.00 95.44 104 GLU A CA 1
ATOM 752 C C . GLU A 1 104 ? 13.746 1.118 -9.837 1.00 95.44 104 GLU A C 1
ATOM 754 O O . GLU A 1 104 ? 14.487 1.598 -10.690 1.00 95.44 104 GLU A O 1
ATOM 759 N N . GLU A 1 105 ? 13.616 -0.200 -9.677 1.00 96.88 105 GLU A N 1
ATOM 760 C CA . GLU A 1 105 ? 14.412 -1.175 -10.427 1.00 96.88 105 GLU A CA 1
ATOM 761 C C . GLU A 1 105 ? 13.994 -1.272 -11.901 1.00 96.88 105 GLU A C 1
ATOM 763 O O . GLU A 1 105 ? 14.850 -1.301 -12.786 1.00 96.88 105 GLU A O 1
ATOM 768 N N . TRP A 1 106 ? 12.690 -1.325 -12.182 1.00 96.06 106 TRP A N 1
ATOM 769 C CA . TRP A 1 106 ? 12.171 -1.622 -13.523 1.00 96.06 106 TRP A CA 1
ATOM 770 C C . TRP A 1 106 ? 11.837 -0.362 -14.324 1.00 96.06 106 TRP A C 1
ATOM 772 O O . TRP A 1 106 ? 11.864 -0.385 -15.554 1.00 96.06 106 TRP A O 1
ATOM 782 N N . TYR A 1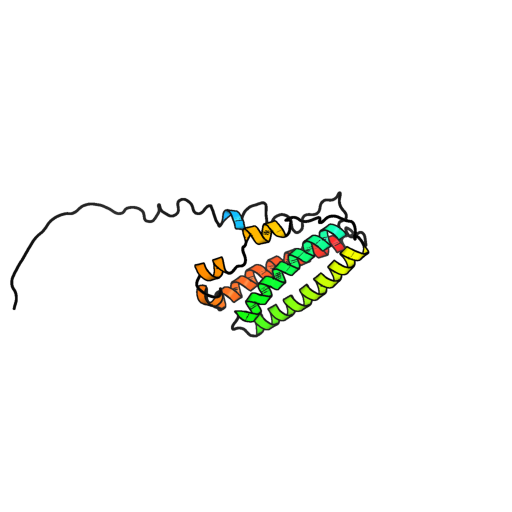 107 ? 11.550 0.754 -13.644 1.00 95.19 107 TYR A N 1
ATOM 783 C CA . TYR A 1 107 ? 10.958 1.940 -14.263 1.00 95.19 107 TYR A CA 1
ATOM 784 C C . TYR A 1 107 ? 11.556 3.271 -13.767 1.00 95.19 107 TYR A C 1
ATOM 786 O O . TYR A 1 107 ? 10.858 4.283 -13.773 1.00 95.19 107 TYR A O 1
ATOM 794 N N . ALA A 1 108 ? 12.833 3.311 -13.368 1.00 91.69 108 ALA A N 1
ATOM 795 C CA . ALA A 1 108 ? 13.490 4.488 -12.770 1.00 91.69 108 ALA A CA 1
ATOM 796 C C . ALA A 1 108 ? 13.215 5.839 -13.471 1.00 91.69 108 ALA A C 1
ATOM 798 O O . ALA A 1 108 ? 13.028 6.851 -12.800 1.00 91.69 108 ALA A O 1
ATOM 799 N N . ASP A 1 109 ? 13.163 5.845 -14.808 1.00 92.50 109 ASP A N 1
ATOM 800 C CA . ASP A 1 109 ? 12.978 7.053 -15.629 1.00 92.50 109 ASP A CA 1
ATOM 801 C C . ASP A 1 109 ? 11.528 7.257 -16.113 1.00 92.50 109 ASP A C 1
ATOM 803 O O . ASP A 1 109 ? 11.247 8.173 -16.889 1.00 92.50 109 ASP A O 1
ATOM 807 N N . ALA A 1 110 ? 10.597 6.383 -15.721 1.00 91.19 110 ALA A N 1
ATOM 808 C CA . ALA A 1 110 ? 9.208 6.465 -16.156 1.00 91.19 110 ALA A CA 1
ATOM 809 C C . ALA A 1 110 ? 8.424 7.501 -15.341 1.00 91.19 110 ALA A C 1
ATOM 811 O O . ALA A 1 110 ? 8.496 7.529 -14.111 1.00 91.19 110 ALA A O 1
ATOM 812 N N . GLU A 1 111 ? 7.597 8.289 -16.024 1.00 88.44 111 GLU A N 1
ATOM 813 C CA . GLU A 1 111 ? 6.648 9.216 -15.401 1.00 88.44 111 GLU A CA 1
ATOM 814 C C . GLU A 1 111 ? 5.538 8.476 -14.632 1.00 88.44 111 GLU A C 1
ATOM 816 O O . GLU A 1 111 ? 5.196 7.333 -14.944 1.00 88.44 111 GLU A O 1
ATOM 821 N N . GLN A 1 112 ? 4.945 9.143 -13.637 1.00 81.88 112 GLN A N 1
ATOM 822 C CA . GLN A 1 112 ? 3.809 8.611 -12.875 1.00 81.88 112 GLN A CA 1
ATOM 823 C C . GLN A 1 112 ? 2.613 8.344 -13.805 1.00 81.88 112 GLN A C 1
ATOM 825 O O . GLN A 1 112 ? 2.213 9.201 -14.596 1.00 81.88 112 GLN A O 1
ATOM 830 N N . THR A 1 113 ? 2.005 7.165 -13.695 1.00 79.19 113 THR A N 1
ATOM 831 C CA . THR A 1 113 ? 0.922 6.733 -14.593 1.00 79.19 113 THR A CA 1
ATOM 832 C C . THR A 1 113 ? -0.484 7.041 -14.097 1.00 79.19 113 THR A C 1
ATOM 834 O O . THR A 1 113 ? -1.402 7.115 -14.915 1.00 79.19 113 THR A O 1
ATOM 837 N N . SER A 1 114 ? -0.657 7.252 -12.792 1.00 67.06 114 SER A N 1
ATOM 838 C CA . SER A 1 114 ? -1.958 7.489 -12.159 1.00 67.06 114 SER A CA 1
ATOM 839 C C . SER A 1 114 ? -1.988 8.869 -11.498 1.00 67.06 114 SER A C 1
ATOM 841 O O . SER A 1 114 ? -1.140 9.174 -10.663 1.00 67.06 114 SER A O 1
ATOM 843 N N . GLY A 1 115 ? -2.928 9.727 -11.925 1.00 58.25 115 GLY A N 1
ATOM 844 C CA . GLY A 1 115 ? -3.112 11.099 -11.417 1.00 58.25 115 GLY A CA 1
ATOM 845 C C . GLY A 1 115 ? -3.713 11.105 -10.007 1.00 58.25 115 GLY A C 1
ATOM 846 O O . GLY A 1 115 ? -4.441 10.191 -9.649 1.00 58.25 115 GLY A O 1
ATOM 847 N N . MET A 1 116 ? -3.473 12.079 -9.133 1.00 51.28 116 MET A N 1
ATOM 848 C CA . MET A 1 116 ? -3.169 13.504 -9.310 1.00 51.28 116 MET A CA 1
ATOM 849 C C . MET A 1 116 ? -1.720 13.843 -8.915 1.00 51.28 116 MET A C 1
ATOM 851 O O . MET A 1 116 ? -1.152 13.143 -8.079 1.00 51.28 116 MET A O 1
ATOM 855 N N . PRO A 1 117 ? -1.117 14.941 -9.420 1.00 49.22 117 PRO A N 1
ATOM 856 C CA . PRO A 1 117 ? 0.130 15.443 -8.844 1.00 49.22 117 PRO A CA 1
ATOM 857 C C . PRO A 1 117 ? -0.075 15.662 -7.341 1.00 49.22 117 PRO A C 1
ATOM 859 O O . PRO A 1 117 ? -1.045 16.312 -6.952 1.00 49.22 117 PRO A O 1
ATOM 862 N N . ALA A 1 118 ? 0.823 15.128 -6.506 1.00 50.97 118 ALA A N 1
ATOM 863 C CA . ALA A 1 118 ? 0.680 15.105 -5.044 1.00 50.97 118 ALA A CA 1
ATOM 864 C C . ALA A 1 118 ? 0.269 16.467 -4.438 1.00 50.97 118 ALA A C 1
ATOM 866 O O . ALA A 1 118 ? -0.529 16.527 -3.506 1.00 50.97 118 ALA A O 1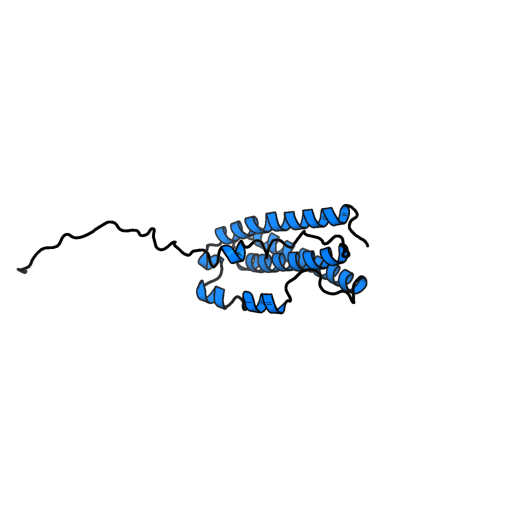
ATOM 867 N N . GLY A 1 119 ? 0.726 17.577 -5.032 1.00 50.38 119 GLY A N 1
ATOM 868 C CA . GLY A 1 119 ? 0.377 18.935 -4.598 1.00 50.38 119 GLY A CA 1
ATOM 869 C C . GLY A 1 119 ? -1.095 19.337 -4.774 1.00 50.38 119 GLY A C 1
ATOM 870 O O . GLY A 1 119 ? -1.546 20.272 -4.123 1.00 50.38 119 GLY A O 1
ATOM 871 N N . MET A 1 120 ? -1.867 18.650 -5.620 1.00 49.09 120 MET A N 1
ATOM 872 C CA . MET A 1 120 ? -3.288 18.951 -5.831 1.00 49.09 120 MET A CA 1
ATOM 873 C C . MET A 1 120 ? -4.185 18.299 -4.771 1.00 49.09 120 MET A C 1
ATOM 875 O O . MET A 1 120 ? -5.237 18.847 -4.453 1.00 49.09 120 MET A O 1
ATOM 879 N N . MET A 1 121 ? -3.764 17.171 -4.187 1.00 52.50 121 MET A N 1
ATOM 880 C CA . MET A 1 121 ? -4.500 16.503 -3.107 1.00 52.50 121 MET A CA 1
ATOM 881 C C . MET A 1 121 ? -4.334 17.253 -1.777 1.00 52.50 121 MET A C 1
ATOM 883 O O . MET A 1 121 ? -5.325 17.498 -1.091 1.00 52.50 121 MET A O 1
ATOM 887 N N . ASP A 1 122 ? -3.115 17.724 -1.487 1.00 52.00 122 ASP A N 1
ATOM 888 C CA . ASP A 1 122 ? -2.798 18.600 -0.345 1.00 52.00 122 ASP A CA 1
ATOM 889 C C . ASP A 1 122 ? -3.644 19.888 -0.363 1.00 52.00 122 ASP A C 1
ATOM 891 O O . ASP A 1 122 ? -4.235 20.298 0.637 1.00 52.00 122 ASP A O 1
ATOM 895 N N . GLN A 1 123 ? -3.814 20.474 -1.551 1.00 51.50 123 GLN A N 1
ATOM 896 C CA . GLN A 1 123 ? -4.586 21.700 -1.741 1.00 51.50 123 GLN A CA 1
ATOM 897 C C . GLN A 1 123 ? -6.109 21.504 -1.638 1.00 51.50 123 GLN A C 1
ATOM 899 O O . GLN A 1 123 ? -6.829 22.465 -1.363 1.00 51.50 123 GLN A O 1
ATOM 904 N N . MET A 1 124 ? -6.609 20.285 -1.861 1.00 53.16 124 MET A N 1
ATOM 905 C CA . MET A 1 124 ? -8.044 19.983 -1.869 1.00 53.16 124 MET A CA 1
ATOM 906 C C . MET A 1 124 ? -8.542 19.429 -0.525 1.00 53.16 124 MET A C 1
ATOM 908 O O . MET A 1 124 ? -9.676 19.706 -0.140 1.00 53.16 124 MET A O 1
ATOM 912 N N . MET A 1 125 ? -7.702 18.686 0.201 1.00 57.16 125 MET A N 1
ATOM 913 C CA . MET A 1 125 ? -8.033 18.121 1.518 1.00 57.16 125 MET A CA 1
ATOM 914 C C . MET A 1 125 ? -7.615 19.032 2.680 1.00 57.16 125 MET A C 1
ATOM 916 O O . MET A 1 125 ? -8.161 18.906 3.779 1.00 57.16 125 MET A O 1
ATOM 920 N N . GLY A 1 126 ? -6.680 19.966 2.460 1.00 60.09 126 GLY A N 1
ATOM 921 C CA . GLY A 1 126 ? -6.016 20.667 3.559 1.00 60.09 126 GLY A CA 1
ATOM 922 C C . GLY A 1 126 ? -5.366 19.680 4.541 1.00 60.09 126 GLY A C 1
ATOM 923 O O . GLY A 1 126 ? -5.378 18.468 4.343 1.00 60.09 126 GLY A O 1
ATOM 924 N N . ASP A 1 127 ? -4.837 20.167 5.659 1.00 57.44 127 ASP A N 1
ATOM 925 C CA . ASP A 1 127 ? -4.187 19.315 6.672 1.00 57.44 127 ASP A CA 1
ATOM 926 C C . ASP A 1 127 ? -5.173 18.476 7.529 1.00 57.44 127 ASP A C 1
ATOM 928 O O . ASP A 1 127 ? -4.824 18.026 8.621 1.00 57.44 127 ASP A O 1
ATOM 932 N N . GLY A 1 128 ? -6.434 18.312 7.104 1.00 54.97 128 GLY A N 1
ATOM 933 C CA . GLY A 1 128 ? -7.495 17.638 7.868 1.00 54.97 128 GLY A CA 1
ATOM 934 C C . GLY A 1 128 ? -7.900 18.340 9.177 1.00 54.97 128 GLY A C 1
ATOM 935 O O . GLY A 1 128 ? -8.939 18.021 9.766 1.00 54.97 128 GLY A O 1
ATOM 936 N N . THR A 1 129 ? -7.142 19.341 9.632 1.00 60.09 129 THR A N 1
ATOM 937 C CA . THR A 1 129 ? -7.360 20.044 10.897 1.00 60.09 129 THR A CA 1
ATOM 938 C C . THR A 1 129 ? -8.548 21.002 10.794 1.00 60.09 129 THR A C 1
ATOM 940 O O . THR A 1 129 ? -9.343 21.095 11.730 1.00 60.09 129 THR A O 1
ATOM 943 N N . ALA A 1 130 ? -8.780 21.587 9.614 1.00 61.59 130 ALA A N 1
ATOM 944 C CA . ALA A 1 130 ? -9.966 22.398 9.328 1.00 61.59 130 ALA A CA 1
ATOM 945 C C . ALA A 1 130 ? -11.278 21.595 9.434 1.00 61.59 130 ALA A C 1
ATOM 947 O O . ALA A 1 130 ? -12.262 22.082 9.995 1.00 61.59 130 ALA A O 1
ATOM 948 N N . MET A 1 131 ? -11.294 20.346 8.953 1.00 57.97 131 MET A N 1
ATOM 949 C CA . MET A 1 131 ? -12.469 19.473 9.056 1.00 57.97 131 MET A CA 1
ATOM 950 C C . MET A 1 131 ? -12.692 19.012 10.502 1.00 57.97 131 MET A C 1
ATOM 952 O O . MET A 1 131 ? -13.813 19.092 11.002 1.00 57.97 131 MET A O 1
ATOM 956 N N . ARG A 1 132 ? -11.619 18.643 11.218 1.00 57.91 132 ARG A N 1
ATOM 957 C CA . ARG A 1 132 ? -11.670 18.317 12.656 1.00 57.91 132 ARG A CA 1
ATOM 958 C C . ARG A 1 132 ? -12.175 19.496 13.497 1.00 57.91 132 ARG A C 1
ATOM 960 O O . ARG A 1 132 ? -12.946 19.299 14.432 1.00 57.91 132 ARG A O 1
ATOM 967 N N . GLN A 1 133 ? -11.790 20.722 13.147 1.00 62.25 133 GLN A N 1
ATOM 968 C CA . GLN A 1 133 ? -12.224 21.932 13.844 1.00 62.25 133 GLN A CA 1
ATOM 969 C C . GLN A 1 133 ? -13.673 22.323 13.521 1.00 62.25 133 GLN A C 1
ATOM 971 O O . GLN A 1 133 ? -14.367 22.824 14.403 1.00 62.25 133 GLN A O 1
ATOM 976 N N . MET A 1 134 ? -14.155 22.065 12.299 1.00 61.78 134 MET A N 1
ATOM 977 C CA . MET A 1 134 ? -15.571 22.245 11.952 1.00 61.78 134 MET A CA 1
ATOM 978 C C . MET A 1 134 ? -16.482 21.186 12.583 1.00 61.78 134 MET A C 1
ATOM 980 O O . MET A 1 134 ? -17.594 21.524 12.980 1.00 61.78 134 MET A O 1
ATOM 984 N N . MET A 1 135 ? -16.042 19.924 12.666 1.00 63.62 135 MET A N 1
ATOM 985 C CA . MET A 1 135 ? -16.863 18.828 13.203 1.00 63.62 135 MET A CA 1
ATOM 986 C C . MET A 1 135 ? -16.754 18.665 14.726 1.00 63.62 135 MET A C 1
ATOM 988 O O . MET A 1 135 ? -17.641 18.071 15.327 1.00 63.62 135 MET A O 1
ATOM 992 N N . GLY A 1 136 ? -15.742 19.259 15.365 1.00 57.50 136 GLY A N 1
ATOM 993 C CA . GLY A 1 136 ? -15.693 19.418 16.821 1.00 57.50 136 GLY A CA 1
ATOM 994 C C . GLY A 1 136 ? -15.236 18.188 17.612 1.00 57.50 136 GLY A C 1
ATOM 995 O O . GLY A 1 136 ? -15.616 18.070 18.773 1.00 57.50 136 GLY A O 1
ATOM 996 N N . GLY A 1 137 ? -14.429 17.300 17.025 1.00 66.25 137 GLY A N 1
ATOM 997 C CA . GLY A 1 137 ? -13.923 16.096 17.696 1.00 66.25 137 GLY A CA 1
ATOM 998 C C . GLY A 1 137 ? -13.362 15.052 16.728 1.00 66.25 137 GLY A C 1
ATOM 999 O O . GLY A 1 137 ? -13.284 15.298 15.520 1.00 66.25 137 GLY A O 1
ATOM 1000 N N . SER A 1 138 ? -12.943 13.894 17.243 1.00 69.00 138 SER A N 1
ATOM 1001 C CA . SER A 1 138 ? -12.672 12.702 16.426 1.00 69.00 138 SER A CA 1
ATOM 1002 C C . SER A 1 138 ? -13.959 12.186 15.770 1.00 69.00 138 SER A C 1
ATOM 1004 O O . SER A 1 138 ? -15.070 12.508 16.197 1.00 69.00 138 SER A 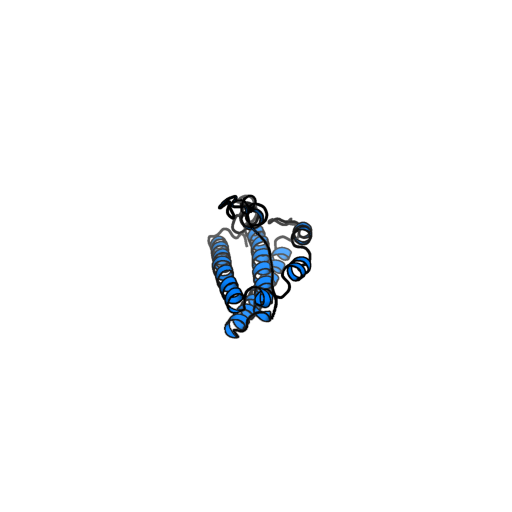O 1
ATOM 1006 N N . MET A 1 139 ? -13.835 11.364 14.723 1.00 66.31 139 MET A N 1
ATOM 1007 C CA . MET A 1 139 ? -15.009 10.788 14.055 1.00 66.31 139 MET A CA 1
ATOM 1008 C C . MET A 1 139 ? -15.840 9.951 15.037 1.00 66.31 139 MET A C 1
ATOM 1010 O O . MET A 1 139 ? -17.065 9.998 15.000 1.00 66.31 139 MET A O 1
ATOM 1014 N N . GLN A 1 140 ? -15.180 9.283 15.985 1.00 66.50 140 GLN A N 1
ATOM 1015 C CA . GLN A 1 140 ? -15.832 8.609 17.102 1.00 66.50 140 GLN A CA 1
ATOM 1016 C C . GLN A 1 140 ? -16.609 9.566 18.016 1.00 66.50 140 GLN A C 1
ATOM 1018 O O . GLN A 1 140 ? -17.739 9.255 18.382 1.00 66.50 140 GLN A O 1
ATOM 1023 N N . GLU A 1 141 ? -16.050 10.717 18.392 1.00 68.25 141 GLU A N 1
ATOM 1024 C CA . GLU A 1 141 ? -16.745 11.686 19.255 1.00 68.25 141 GLU A CA 1
ATOM 1025 C C . GLU A 1 141 ? -17.989 12.273 18.573 1.00 68.25 141 GLU A C 1
ATOM 1027 O O . GLU A 1 141 ? -18.989 12.557 19.232 1.00 68.25 141 GLU A O 1
ATOM 1032 N N . VAL A 1 142 ? -17.939 12.425 17.248 1.00 68.12 142 VAL A N 1
ATOM 1033 C CA . VAL A 1 142 ? -19.019 13.025 16.458 1.00 68.12 142 VAL A CA 1
ATOM 1034 C C . VAL A 1 142 ? -20.073 11.999 16.028 1.00 68.12 142 VAL A C 1
ATOM 1036 O O . VAL A 1 142 ? -21.260 12.324 15.985 1.00 68.12 142 VAL A O 1
ATOM 1039 N N . MET A 1 143 ? -19.666 10.770 15.700 1.00 71.94 143 MET A N 1
ATOM 1040 C CA . MET A 1 143 ? -20.531 9.749 15.088 1.00 71.94 143 MET A CA 1
ATOM 1041 C C . MET A 1 143 ? -20.818 8.549 16.002 1.00 71.94 143 MET A C 1
ATOM 1043 O O . MET A 1 143 ? -21.777 7.822 15.754 1.00 71.94 143 MET A O 1
ATOM 1047 N N . GLY A 1 144 ? -20.050 8.370 17.078 1.00 70.88 144 GLY A N 1
ATOM 1048 C CA . GLY A 1 144 ? -20.086 7.202 17.959 1.00 70.88 144 GLY A CA 1
ATOM 1049 C C . GLY A 1 144 ? -19.172 6.070 17.473 1.00 70.88 144 GLY A C 1
ATOM 1050 O O . GLY A 1 144 ? -19.085 5.801 16.277 1.00 70.88 144 GLY A O 1
ATOM 1051 N N . GLY A 1 145 ? -18.507 5.379 18.406 1.00 72.75 145 GLY A N 1
ATOM 1052 C CA . GLY A 1 145 ? -17.501 4.347 18.095 1.00 72.75 145 GLY A CA 1
ATOM 1053 C C . GLY A 1 145 ? -18.026 3.200 17.230 1.00 72.75 145 GLY A C 1
ATOM 1054 O O . GLY A 1 145 ? -17.412 2.871 16.221 1.00 72.75 145 GLY A O 1
ATOM 1055 N N . ASP A 1 146 ? -19.212 2.665 17.544 1.00 74.56 146 ASP A N 1
ATOM 1056 C CA . ASP A 1 146 ? -19.827 1.599 16.738 1.00 74.56 146 ASP A CA 1
ATOM 1057 C C . ASP A 1 146 ? -20.126 2.048 15.289 1.00 74.56 146 ASP A C 1
ATOM 1059 O O . ASP A 1 146 ? -20.069 1.234 14.367 1.00 74.56 146 ASP A O 1
ATOM 1063 N N . VAL A 1 147 ? -20.413 3.338 15.059 1.00 73.81 147 VAL A N 1
ATOM 1064 C CA . VAL A 1 147 ? -20.653 3.881 13.709 1.00 73.81 147 VAL A CA 1
ATOM 1065 C C . VAL A 1 147 ? -19.340 3.997 12.936 1.00 73.81 147 VAL A C 1
ATOM 1067 O O . VAL A 1 147 ? -19.301 3.639 11.759 1.00 73.81 147 VAL A O 1
ATOM 1070 N N . THR A 1 148 ? -18.256 4.428 13.586 1.00 80.94 148 THR A N 1
ATOM 1071 C CA . THR A 1 148 ? -16.907 4.458 12.993 1.00 80.94 148 THR A CA 1
ATOM 1072 C C . THR A 1 148 ? -16.432 3.050 12.616 1.00 80.94 148 THR A C 1
ATOM 1074 O O . THR A 1 148 ? -15.933 2.838 11.509 1.00 80.94 148 THR A O 1
ATOM 1077 N N . ASP A 1 149 ? -16.656 2.071 13.496 1.00 90.19 149 ASP A N 1
ATOM 1078 C CA . ASP A 1 149 ? -16.343 0.656 13.276 1.00 90.19 149 ASP A CA 1
ATOM 1079 C C . ASP A 1 149 ? -17.108 0.078 12.075 1.00 90.19 149 ASP A C 1
ATOM 1081 O O . ASP A 1 149 ? -16.530 -0.555 11.184 1.00 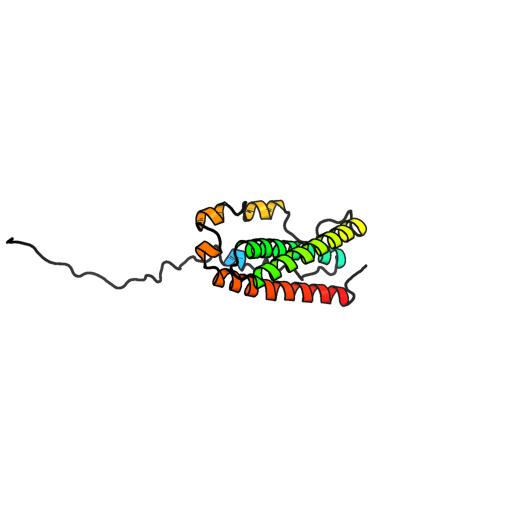90.19 149 ASP A O 1
ATOM 1085 N N . GLU A 1 150 ? -18.419 0.320 12.014 1.00 89.50 150 GLU A N 1
ATOM 1086 C CA . GLU A 1 150 ? -19.258 -0.137 10.910 1.00 89.50 150 GLU A CA 1
ATOM 1087 C C . GLU A 1 150 ? -18.856 0.518 9.582 1.00 89.50 150 GLU A C 1
ATOM 1089 O O . GLU A 1 150 ? -18.790 -0.162 8.553 1.00 89.50 150 GLU A O 1
ATOM 1094 N N . MET A 1 151 ? -18.558 1.820 9.587 1.00 88.56 151 MET A N 1
ATOM 1095 C CA . MET A 1 151 ? -18.109 2.536 8.393 1.00 88.56 151 MET A CA 1
ATOM 1096 C C . MET A 1 151 ? -16.781 2.002 7.873 1.00 88.56 151 MET A C 1
ATOM 1098 O O . MET A 1 151 ? -16.664 1.752 6.674 1.00 88.56 151 MET A O 1
ATOM 1102 N N . PHE A 1 152 ? -15.812 1.762 8.755 1.00 91.94 152 PHE A N 1
ATOM 1103 C CA . PHE A 1 152 ? -14.542 1.159 8.371 1.00 91.94 152 PHE A CA 1
ATOM 1104 C C . PHE A 1 152 ? -14.750 -0.180 7.675 1.00 91.94 152 PHE A C 1
ATOM 1106 O O . PHE A 1 152 ? -14.249 -0.369 6.574 1.00 91.94 152 PHE A O 1
ATOM 1113 N N . LEU A 1 153 ? -15.545 -1.090 8.245 1.00 94.44 153 LEU A N 1
ATOM 1114 C CA . LEU A 1 153 ? -15.805 -2.388 7.617 1.00 94.44 153 LEU A CA 1
ATOM 1115 C C . LEU A 1 153 ? -16.527 -2.237 6.271 1.00 94.44 153 LEU A C 1
ATOM 1117 O O . LEU A 1 153 ? -16.143 -2.873 5.288 1.00 94.44 153 LEU A O 1
ATOM 1121 N N . ARG A 1 154 ? -17.538 -1.362 6.198 1.00 91.62 154 ARG A N 1
ATOM 1122 C CA . ARG A 1 154 ? -18.292 -1.091 4.963 1.00 91.62 154 ARG A CA 1
ATOM 1123 C C . ARG A 1 154 ? -17.428 -0.511 3.846 1.00 91.62 154 ARG A C 1
ATOM 1125 O O . ARG A 1 154 ? -17.726 -0.772 2.686 1.00 91.62 154 ARG A O 1
ATOM 1132 N N . MET A 1 155 ? -16.387 0.247 4.182 1.00 88.62 155 MET A N 1
ATOM 1133 C CA . MET A 1 155 ? -15.453 0.826 3.213 1.00 88.62 155 MET A CA 1
ATOM 1134 C C . MET A 1 155 ? -14.290 -0.119 2.891 1.00 88.62 155 MET A C 1
ATOM 1136 O O . MET A 1 155 ? -13.898 -0.250 1.734 1.00 88.62 155 MET A O 1
ATOM 1140 N N . MET A 1 156 ? -13.756 -0.814 3.894 1.00 95.25 156 MET A N 1
ATOM 1141 C CA . MET A 1 156 ? -12.539 -1.611 3.768 1.00 95.25 156 MET A CA 1
ATOM 1142 C C . MET A 1 156 ? -12.779 -2.940 3.043 1.00 95.25 156 MET A C 1
ATOM 1144 O O . MET A 1 156 ? -11.901 -3.404 2.321 1.00 95.25 156 MET A O 1
ATOM 1148 N N . ILE A 1 157 ? -13.973 -3.532 3.161 1.00 93.88 157 ILE A N 1
ATOM 1149 C CA . ILE A 1 157 ? -14.349 -4.745 2.413 1.00 93.88 157 ILE A CA 1
ATOM 1150 C C . ILE A 1 157 ? -14.325 -4.513 0.888 1.00 93.88 157 ILE A C 1
ATOM 1152 O O . ILE A 1 157 ? -13.594 -5.230 0.203 1.00 93.88 157 ILE A O 1
ATOM 1156 N N . PRO A 1 158 ? -15.075 -3.546 0.316 1.00 92.00 158 PRO A N 1
ATOM 1157 C CA . PRO A 1 158 ? -15.034 -3.302 -1.126 1.00 92.00 158 PRO A CA 1
ATOM 1158 C C . PRO A 1 158 ? -13.673 -2.773 -1.599 1.00 92.00 158 PRO A C 1
ATOM 1160 O O . PRO A 1 158 ? -13.260 -3.111 -2.705 1.00 92.00 158 PRO A O 1
ATOM 1163 N N . HIS A 1 159 ? -12.947 -2.016 -0.766 1.00 91.75 159 HIS A N 1
ATOM 1164 C CA . HIS A 1 159 ? -11.559 -1.615 -1.042 1.00 91.75 159 HIS A CA 1
ATOM 1165 C C . HIS A 1 159 ? -10.651 -2.840 -1.237 1.00 91.75 159 HIS A C 1
ATOM 1167 O O . HIS A 1 159 ? -9.989 -2.971 -2.262 1.00 91.75 159 HIS A O 1
ATOM 1173 N N . HIS A 1 160 ? -10.707 -3.825 -0.336 1.00 96.06 160 HIS A N 1
ATOM 1174 C CA . HIS A 1 160 ? -9.937 -5.064 -0.499 1.00 96.06 160 HIS A CA 1
ATOM 1175 C C . HIS A 1 160 ? -10.384 -5.883 -1.716 1.00 96.06 160 HIS A C 1
ATOM 1177 O O . HIS A 1 160 ? -9.539 -6.466 -2.393 1.00 96.06 160 HIS A O 1
ATOM 1183 N N . GLN A 1 161 ? -11.682 -5.913 -2.031 1.00 93.69 161 GLN A N 1
ATOM 1184 C CA . GLN A 1 161 ? -12.163 -6.599 -3.232 1.00 93.69 161 GLN A CA 1
ATOM 1185 C C . GLN A 1 161 ? -11.585 -5.975 -4.511 1.00 93.69 161 GLN A C 1
ATOM 1187 O O . GLN A 1 161 ? -11.149 -6.708 -5.394 1.00 93.69 161 GLN A O 1
ATOM 1192 N N . MET A 1 162 ? -11.495 -4.642 -4.583 1.00 90.00 162 MET A N 1
ATOM 1193 C CA . MET A 1 162 ? -10.844 -3.951 -5.701 1.00 90.00 162 MET A CA 1
ATOM 1194 C C . MET A 1 162 ? -9.369 -4.357 -5.831 1.00 90.00 162 MET A C 1
ATOM 1196 O O . MET A 1 162 ? -8.916 -4.655 -6.937 1.00 90.00 162 MET A O 1
ATOM 1200 N N . ALA A 1 163 ? -8.632 -4.437 -4.717 1.00 93.88 163 ALA A N 1
ATOM 1201 C CA . ALA A 1 163 ? -7.239 -4.886 -4.743 1.00 93.88 163 ALA A CA 1
ATOM 1202 C C . ALA A 1 163 ? -7.093 -6.325 -5.264 1.00 93.88 163 ALA A C 1
ATOM 1204 O O . ALA A 1 163 ? -6.187 -6.606 -6.048 1.00 93.88 163 ALA A O 1
ATOM 1205 N N . VAL A 1 164 ? -7.994 -7.228 -4.860 1.00 94.81 164 VAL A N 1
ATOM 1206 C CA . VAL A 1 164 ? -8.030 -8.612 -5.361 1.00 94.81 164 VAL A CA 1
ATOM 1207 C C . VAL A 1 164 ? -8.289 -8.638 -6.866 1.00 94.81 164 VAL A C 1
ATOM 1209 O O . VAL A 1 164 ? -7.593 -9.344 -7.593 1.00 94.81 164 VAL A O 1
ATOM 1212 N N . ASP A 1 165 ? -9.242 -7.846 -7.353 1.00 92.00 165 ASP A N 1
ATOM 1213 C CA . ASP A 1 165 ? -9.569 -7.786 -8.779 1.00 92.00 165 ASP A CA 1
ATOM 1214 C C . ASP A 1 165 ? -8.392 -7.245 -9.608 1.00 92.00 165 ASP A C 1
ATOM 1216 O O . ASP A 1 165 ? -8.079 -7.789 -10.668 1.00 92.00 165 ASP A O 1
ATOM 1220 N N . MET A 1 166 ? -7.689 -6.222 -9.111 1.00 90.75 166 MET A N 1
ATOM 1221 C CA . MET A 1 166 ? -6.464 -5.707 -9.734 1.00 90.75 166 MET A CA 1
ATOM 1222 C C . MET A 1 166 ? -5.344 -6.754 -9.747 1.00 90.75 166 MET A C 1
ATOM 1224 O O . MET A 1 166 ? -4.693 -6.939 -10.774 1.00 90.75 166 MET A O 1
ATOM 1228 N N . ALA A 1 167 ? -5.130 -7.460 -8.632 1.00 93.31 167 ALA A N 1
ATOM 1229 C CA . ALA A 1 167 ? -4.108 -8.500 -8.533 1.00 93.31 167 ALA A CA 1
ATOM 1230 C C . ALA A 1 167 ? -4.393 -9.681 -9.475 1.00 93.31 167 ALA A C 1
ATOM 1232 O O . ALA A 1 167 ? -3.477 -10.197 -10.110 1.00 93.31 167 ALA A O 1
ATOM 1233 N N . ASN A 1 168 ? -5.659 -10.075 -9.637 1.00 91.44 168 ASN A N 1
ATOM 1234 C CA . ASN A 1 168 ? -6.038 -11.121 -10.590 1.00 91.44 168 ASN A CA 1
ATOM 1235 C C . ASN A 1 168 ? -5.713 -10.728 -12.038 1.00 91.44 168 ASN A C 1
ATOM 1237 O O . ASN A 1 168 ? -5.223 -11.562 -12.794 1.00 91.44 168 ASN A O 1
ATOM 1241 N N . ARG A 1 169 ? -5.883 -9.453 -12.418 1.00 86.81 169 ARG A N 1
ATOM 1242 C CA . ARG A 1 169 ? -5.483 -8.984 -13.759 1.00 86.81 169 ARG A CA 1
ATOM 1243 C C . ARG A 1 169 ? -3.980 -9.087 -14.004 1.00 86.81 169 ARG A C 1
ATOM 1245 O O . ARG A 1 169 ? -3.580 -9.374 -15.131 1.00 86.81 169 ARG A O 1
ATOM 1252 N N . ALA A 1 170 ? -3.166 -8.883 -12.968 1.00 85.31 170 ALA A N 1
ATOM 1253 C CA . ALA A 1 170 ? -1.722 -9.092 -13.055 1.00 85.31 170 ALA A CA 1
ATOM 1254 C C . ALA A 1 170 ? -1.392 -10.569 -13.336 1.00 85.31 170 ALA A C 1
ATOM 1256 O O . ALA A 1 170 ? -0.554 -10.872 -14.183 1.00 85.31 170 ALA A O 1
ATOM 1257 N N . LEU A 1 171 ? -2.107 -11.491 -12.682 1.00 86.62 171 LEU A N 1
ATOM 1258 C CA . LEU A 1 171 ? -1.920 -12.937 -12.843 1.00 86.62 171 LEU A CA 1
ATOM 1259 C C . LEU A 1 171 ? -2.390 -13.478 -14.202 1.00 86.62 171 LEU A C 1
ATOM 1261 O O . LEU A 1 171 ? -1.853 -14.484 -14.664 1.00 86.62 171 LEU A O 1
ATOM 1265 N N . ASP A 1 172 ? -3.337 -12.810 -14.862 1.00 84.25 172 ASP A N 1
ATOM 1266 C CA . ASP A 1 172 ? -3.878 -13.215 -16.170 1.00 84.25 172 ASP A CA 1
ATOM 1267 C C . ASP A 1 172 ? -2.912 -12.966 -17.352 1.00 84.25 172 ASP A C 1
ATOM 1269 O O . ASP A 1 172 ? -3.292 -13.084 -18.518 1.00 84.25 172 ASP A O 1
ATOM 1273 N N . GLY A 1 173 ? -1.639 -12.671 -17.067 1.00 72.56 173 GLY A N 1
ATOM 1274 C CA . GLY A 1 173 ? -0.584 -12.483 -18.065 1.00 72.56 173 GLY A CA 1
ATOM 1275 C C . GLY A 1 173 ? -0.460 -11.052 -18.581 1.00 72.56 173 GLY A C 1
ATOM 1276 O O . GLY A 1 173 ? 0.164 -10.842 -19.617 1.00 72.56 173 GLY A O 1
ATOM 1277 N N . SER A 1 174 ? -1.057 -10.086 -17.874 1.00 74.81 174 SER A N 1
ATOM 1278 C CA . SER A 1 174 ? -0.884 -8.659 -18.171 1.00 74.81 174 SER A CA 1
ATOM 1279 C C . SER A 1 174 ? 0.473 -8.135 -17.697 1.00 74.81 174 SER A C 1
ATOM 1281 O O . SER A 1 174 ? 0.955 -7.166 -18.263 1.00 74.81 174 SER A O 1
ATOM 1283 N N . ALA A 1 175 ? 1.071 -8.768 -16.680 1.00 77.38 175 ALA A N 1
ATOM 1284 C CA . ALA A 1 175 ? 2.367 -8.384 -16.127 1.00 77.38 175 ALA A CA 1
ATOM 1285 C C . ALA A 1 175 ? 3.525 -8.702 -17.085 1.00 77.38 175 ALA A C 1
ATOM 1287 O O . ALA A 1 175 ? 3.575 -9.779 -17.689 1.00 77.38 175 ALA A O 1
ATOM 1288 N N . GLU A 1 176 ? 4.455 -7.762 -17.220 1.00 83.81 176 GLU A N 1
ATOM 1289 C CA . GLU A 1 176 ? 5.620 -7.859 -18.095 1.00 83.81 176 GLU A CA 1
ATOM 1290 C C . GLU A 1 176 ? 6.869 -8.421 -17.388 1.00 83.81 176 GLU A C 1
ATOM 1292 O O . GLU A 1 176 ? 7.760 -8.947 -18.067 1.00 83.81 176 GLU A O 1
ATOM 1297 N N . HIS A 1 177 ? 6.921 -8.340 -16.054 1.00 77.31 177 HIS A N 1
ATOM 1298 C CA . HIS A 1 177 ? 7.995 -8.816 -15.171 1.00 77.31 177 HIS A CA 1
ATOM 1299 C C . HIS A 1 177 ? 7.522 -9.894 -14.183 1.00 77.31 177 HIS A C 1
ATOM 1301 O O . HIS A 1 177 ? 8.309 -10.849 -13.964 1.00 77.31 177 HIS A O 1
#

pLDDT: mean 73.38, std 23.48, range [30.28, 98.62]

Sequence (177 aa):
GATTNGGDMGSMMGGGDMGSMMGNGGGMGSMMGGEGGGQMMGSFDENKPFDLQFIDQMTMHHEGAIMSSEHMIGDSERPELRQLAESIQKSQSEQIKQMQGFREEWYADAEQTSGMPAGMMDQMMGDGTAMRQMMGGSMQEVMGGDVTDEMFLRMMIPHHQMAVDMANRALDGSAEH

Secondary structure (DSSP, 8-state):
-----------------TTSS-TTTTTTHHHHS-TTTSSSTT---TTS-HHHHHHHHHHHHHHHHHHHHHHHHHH-S-HHHHHHHHHHHHHHHHHHHHHHHHHHHHHTTPPP-S---HHHHHHHHTTSHHHHHHHTS-HHHHH-HHHHHHHHHHHHHHHHHHHHHHHHHIIIII---

Foldseek 3Di:
DDDDDDDDDDDDDDDDDPPPVVPPPCPPCCVVVPPPDPVPQPDDDPVDQLLLQLLLRLLVLLVVLLVLLVLQLVQAPDVVSNVVSVVSNVVSVVVNVVSVVCCCPPPVPDDRDDDDDPVVVCVPCPPVVVVCVVQVHRPCVRPNNVRSSVVSCVVVVVSVVSNVSSVVVCVVVSHPD

Radius of gyration: 25.03 Å; chains: 1; bounding box: 71×56×69 Å